Protein 8VUK (pdb70)

Structure (mmCIF, N/CA/C/O backbone):
data_8VUK
#
_entry.id   8VUK
#
_cell.length_a   25.811
_cell.length_b   27.033
_cell.length_c   30.821
_cell.angle_alpha   83.410
_cell.angle_beta   69.640
_cell.angle_gamma   71.810
#
_symmetry.space_group_name_H-M   'P 1'
#
loop_
_entity.id
_entity.type
_entity.pdbx_description
1 polymer 'EfeO-type cupredoxin-like domain-containing protein'
2 non-polymer 'MANGANESE (II) ION'
3 water water
#
loop_
_atom_site.group_PDB
_atom_site.id
_atom_site.type_symbol
_atom_site.label_atom_id
_atom_site.label_alt_id
_atom_site.label_comp_id
_atom_site.label_asym_id
_atom_site.label_entity_id
_atom_site.label_seq_id
_atom_site.pdbx_PDB_ins_code
_atom_site.Cartn_x
_atom_site.Cartn_y
_atom_site.Cartn_z
_atom_site.occupancy
_atom_site.B_iso_or_equiv
_atom_site.auth_seq_id
_atom_site.auth_comp_id
_atom_site.auth_asym_id
_atom_site.auth_atom_id
_atom_site.pdbx_PDB_model_num
ATOM 1 N N . ALA A 1 2 ? -16.16200 -8.53100 -13.73800 1.000 23.45152 44 ALA A N 1
ATOM 2 C CA . ALA A 1 2 ? -15.35000 -7.42100 -13.14300 1.000 20.47819 44 ALA A CA 1
ATOM 3 C C . ALA A 1 2 ? -15.03000 -6.39600 -14.24400 1.000 17.48677 44 ALA A C 1
ATOM 4 O O . ALA A 1 2 ? -14.38000 -6.72400 -15.23700 1.000 17.65536 44 ALA A O 1
ATOM 11 N N . GLU A 1 3 ? -15.51400 -5.16600 -14.06900 1.000 16.18330 45 GLU A N 1
ATOM 12 C CA . GLU A 1 3 ? -15.25800 -4.10700 -15.04500 1.000 15.28132 45 GLU A CA 1
ATOM 13 C C . GLU A 1 3 ? -14.32400 -3.03100 -14.52600 1.000 17.18220 45 GLU A C 1
ATOM 14 O O . GLU A 1 3 ? -14.02600 -2.08000 -15.26800 1.000 18.77791 45 GLU A O 1
ATOM 26 N N . GLU A 1 4 ? -13.79500 -3.18900 -13.35900 1.000 15.91971 46 GLU A N 1
ATOM 27 C CA . GLU A 1 4 ? -12.83800 -2.32000 -12.72900 1.000 17.70145 46 GLU A CA 1
ATOM 28 C C . GLU A 1 4 ? -11.48000 -2.98000 -12.75000 1.000 14.40248 46 GLU A C 1
ATOM 29 O O . GLU A 1 4 ? -11.40300 -4.12700 -12.33800 1.000 15.94075 46 GLU A O 1
ATOM 41 N N . PRO A 1 5 ? -10.41500 -2.31300 -13.10300 1.000 13.64079 47 PRO A N 1
ATOM 42 C CA . PRO A 1 5 ? -9.08900 -2.91900 -12.98400 1.000 14.63549 47 PRO A CA 1
ATOM 43 C C . PRO A 1 5 ? -8.76200 -3.23000 -11.52900 1.000 17.11676 47 PRO A C 1
ATOM 44 O O . PRO A 1 5 ? -9.08700 -2.45200 -10.63100 1.000 16.82243 47 PRO A O 1
ATOM 55 N N . THR A 1 6 ? -8.12600 -4.37100 -11.29900 1.000 14.68738 48 THR A N 1
ATOM 56 C CA . THR A 1 6 ? -7.76700 -4.85800 -9.96200 1.000 13.46077 48 THR A CA 1
ATOM 57 C C . THR A 1 6 ? -6.29100 -5.25300 -10.00500 1.000 13.59445 48 THR A C 1
ATOM 58 O O . THR A 1 6 ? -5.88800 -6.07200 -10.85400 1.000 18.13804 48 THR A O 1
ATOM 69 N N . PHE A 1 7 ? -5.50600 -4.71400 -9.09100 1.000 11.27347 49 PHE A N 1
ATOM 70 C CA . PHE A 1 7 ? -4.10700 -5.00400 -8.90600 1.000 10.70151 49 PHE A CA 1
ATOM 71 C C . PHE A 1 7 ? -3.91800 -5.70000 -7.59600 1.000 9.86199 49 PHE A C 1
ATOM 72 O O . PHE A 1 7 ? -4.83500 -5.74400 -6.77900 1.000 12.41540 49 PHE A O 1
ATOM 89 N N . ARG A 1 8 ? -2.70700 -6.07500 -7.29700 1.000 10.60218 50 ARG A N 1
ATOM 90 C CA . ARG A 1 8 ? -2.39900 -6.76600 -6.07600 1.000 11.85744 50 ARG A CA 1
ATOM 91 C C . ARG A 1 8 ? -1.04900 -6.33800 -5.53000 1.000 10.57586 50 ARG A C 1
ATOM 92 O O . ARG A 1 8 ? -0.08300 -6.21000 -6.26400 1.000 13.36008 50 ARG A O 1
ATOM 113 N N . LEU A 1 9 ? -0.95300 -6.09600 -4.24500 1.000 10.54837 51 LEU A N 1
ATOM 114 C CA . LEU A 1 9 ? 0.28700 -5.83400 -3.54900 1.000 10.52070 51 LEU A CA 1
ATOM 115 C C . LEU A 1 9 ? 0.37900 -6.79200 -2.37900 1.000 11.72692 51 LEU A C 1
ATOM 116 O O . LEU A 1 9 ? -0.56400 -6.90400 -1.58500 1.000 13.52907 51 LEU A O 1
ATOM 132 N N . GLU A 1 10 ? 1.55100 -7.33500 -2.15500 1.000 11.13016 52 GLU A N 1
ATOM 133 C CA . GLU A 1 10 ? 1.85100 -8.13100 -0.99200 1.000 11.51295 52 GLU A CA 1
ATOM 134 C C . GLU A 1 10 ? 2.70500 -7.30400 -0.05900 1.000 10.88321 52 GLU A C 1
ATOM 135 O O . GLU A 1 10 ? 3.73700 -6.74100 -0.46100 1.000 11.36038 52 GLU A O 1
ATOM 147 N N . PHE A 1 11 ? 2.27300 -7.26200 1.20700 1.000 10.07296 53 PHE A N 1
ATOM 148 C CA . PHE A 1 11 ? 3.03000 -6.64500 2.29300 1.000 11.51791 53 PHE A CA 1
ATOM 149 C C . PHE A 1 11 ? 3.54200 -7.74400 3.20700 1.000 9.89690 53 PHE A C 1
ATOM 150 O O . PHE A 1 11 ? 2.76500 -8.56100 3.72100 1.000 12.55703 53 PHE A O 1
ATOM 167 N N . LYS A 1 12 ? 4.84100 -7.79100 3.46600 1.000 11.69592 54 LYS A N 1
ATOM 168 C CA . LYS A 1 12 ? 5.36800 -8.83700 4.35600 1.000 13.69841 54 LYS A CA 1
ATOM 169 C C . LYS A 1 12 ? 6.49900 -8.22000 5.16800 1.000 14.99861 54 LYS A C 1
ATOM 170 O O . LYS A 1 12 ? 7.62000 -8.05500 4.66900 1.000 15.34139 54 LYS A O 1
ATOM 189 N N . ASP A 1 13 ? 6.18900 -7.88000 6.39600 1.000 12.30378 55 ASP A N 1
ATOM 190 C CA . ASP A 1 13 ? 7.16100 -7.37200 7.34100 1.000 16.55320 55 ASP A CA 1
ATOM 191 C C . ASP A 1 13 ? 7.92900 -6.18700 6.78500 1.000 16.52869 55 ASP A C 1
ATOM 192 O O . ASP A 1 13 ? 9.14400 -6.09100 6.89900 1.000 18.60668 55 ASP A O 1
ATOM 201 N N . GLY A 1 14 ? 7.20800 -5.30800 6.15600 1.000 14.21195 56 GLY A N 1
ATOM 202 C CA . GLY A 1 14 ? 7.75400 -4.07800 5.59900 1.000 16.07495 56 GLY A CA 1
ATOM 203 C C . GLY A 1 14 ? 8.15400 -4.15100 4.14700 1.000 13.91630 56 GLY A C 1
ATOM 204 O O . GLY A 1 14 ? 8.32400 -3.09900 3.51400 1.000 12.94914 56 GLY A O 1
ATOM 208 N N . VAL A 1 15 ? 8.26400 -5.34300 3.58200 1.000 12.66554 57 VAL A N 1
ATOM 209 C CA . VAL A 1 15 ? 8.64700 -5.52800 2.17200 1.000 12.98837 57 VAL A CA 1
ATOM 210 C C . VAL A 1 15 ? 7.38000 -5.52900 1.33600 1.000 11.20953 57 VAL A C 1
ATOM 211 O O . VAL A 1 15 ? 6.44400 -6.25200 1.66500 1.000 14.79779 57 VAL A O 1
ATOM 224 N N . ILE A 1 16 ? 7.35400 -4.73100 0.27400 1.000 11.10712 58 ILE A N 1
ATOM 225 C CA . ILE A 1 16 ? 6.17500 -4.56900 -0.58300 1.000 11.91699 58 ILE A CA 1
ATOM 226 C C . ILE A 1 16 ? 6.56400 -5.13800 -1.93900 1.000 11.73946 58 ILE A C 1
ATOM 227 O O . ILE A 1 16 ? 7.54100 -4.66700 -2.51400 1.000 11.25026 58 ILE A O 1
ATOM 243 N N . THR A 1 17 ? 5.74400 -6.01600 -2.48300 1.000 10.28478 59 THR A N 1
ATOM 244 C CA . THR A 1 17 ? 6.01600 -6.65400 -3.75900 1.000 10.93163 59 THR A CA 1
ATOM 245 C C . THR A 1 17 ? 4.70600 -6.68700 -4.54800 1.000 10.68777 59 THR A C 1
ATOM 246 O O . THR A 1 17 ? 3.67000 -7.21400 -4.05900 1.000 12.86962 59 THR A O 1
ATOM 257 N N . PRO A 1 18 ? 4.73700 -6.22600 -5.80300 1.000 11.37536 60 PRO A N 1
ATOM 258 C CA . PRO A 1 18 ? 5.84800 -5.52600 -6.42100 1.000 12.61567 60 PRO A CA 1
ATOM 259 C C . PRO A 1 18 ? 6.08600 -4.16400 -5.80000 1.000 14.29932 60 PRO A C 1
ATOM 260 O O . PRO A 1 18 ? 5.14900 -3.61200 -5.17200 1.000 13.97677 60 PRO A O 1
ATOM 271 N N . ASP A 1 19 ? 7.26200 -3.58800 -5.89400 1.000 12.36059 61 ASP A N 1
ATOM 272 C CA . ASP A 1 19 ? 7.54000 -2.25000 -5.39000 1.000 13.32684 61 ASP A CA 1
ATOM 273 C C . ASP A 1 19 ? 7.13100 -1.13100 -6.32100 1.000 14.80531 61 ASP A C 1
ATOM 274 O O . ASP A 1 19 ? 7.13500 0.02200 -5.92300 1.000 13.51084 61 ASP A O 1
ATOM 283 N N . ARG A 1 20 ? 6.78800 -1.45300 -7.55800 1.000 15.14692 62 ARG A N 1
ATOM 284 C CA . ARG A 1 20 ? 6.37600 -0.46500 -8.54500 1.000 17.81059 62 ARG A CA 1
ATOM 285 C C . ARG A 1 20 ? 5.12900 -1.06300 -9.18000 1.000 21.41615 62 ARG A C 1
ATOM 286 O O . ARG A 1 20 ? 5.13000 -2.24500 -9.57100 1.000 26.19423 62 ARG A O 1
ATOM 307 N N . LEU A 1 21 ? 4.05700 -0.28200 -9.24300 1.000 14.49232 63 LEU A N 1
ATOM 308 C CA . LEU A 1 21 ? 2.80900 -0.67300 -9.84400 1.000 12.32462 63 LEU A CA 1
ATOM 309 C C . LEU A 1 21 ? 2.31900 0.39600 -10.78800 1.000 13.82189 63 LEU A C 1
ATOM 310 O O . LEU A 1 21 ? 2.08600 1.52600 -10.36300 1.000 16.05024 63 LEU A O 1
ATOM 326 N N . GLU A 1 22 ? 2.22200 0.09700 -12.05300 1.000 12.85948 64 GLU A N 1
ATOM 327 C CA . GLU A 1 22 ? 1.62100 0.98800 -13.02100 1.000 13.62416 64 GLU A CA 1
ATOM 328 C C . GLU A 1 22 ? 0.113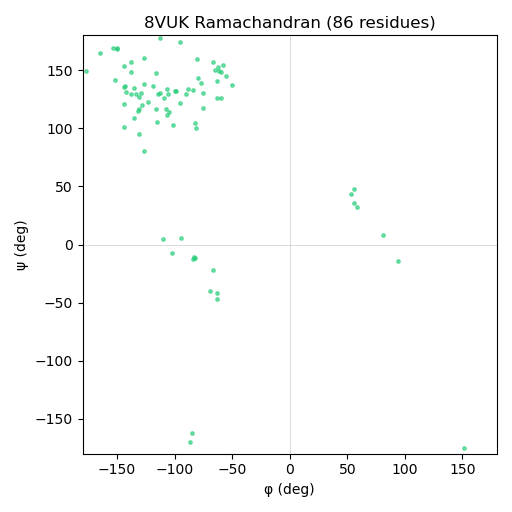00 0.80100 -13.01600 1.000 13.08571 64 GLU A C 1
ATOM 329 O O . GLU A 1 22 ? -0.37500 -0.34300 -12.93600 1.000 17.00595 64 GLU A O 1
ATOM 341 N N . VAL A 1 23 ? -0.62200 1.91200 -12.97400 1.000 11.99401 65 VAL A N 1
ATOM 342 C CA . VAL A 1 23 ? -2.08000 1.94300 -12.87800 1.000 11.50943 65 VAL A CA 1
ATOM 343 C C . VAL A 1 23 ? -2.63700 2.99700 -13.80700 1.000 11.66418 65 VAL A C 1
ATOM 344 O O . VAL A 1 23 ? -1.95300 3.96900 -14.14300 1.000 11.59970 65 VAL A O 1
ATOM 357 N N . PRO A 1 24 ? -3.90400 2.87900 -14.20500 1.000 10.99995 66 PRO A N 1
ATOM 358 C CA . PRO A 1 24 ? -4.48000 3.90700 -15.09600 1.000 13.98503 66 PRO A CA 1
ATOM 359 C C . PRO A 1 24 ? -4.84000 5.16700 -14.30800 1.000 12.44538 66 PRO A C 1
ATOM 360 O O . PRO A 1 24 ? -5.40200 5.10600 -13.20900 1.000 13.43573 66 PRO A O 1
ATOM 371 N N . ALA A 1 25 ? -4.57100 6.32600 -14.87100 1.000 14.55685 67 ALA A N 1
ATOM 372 C CA . ALA A 1 25 ? -4.95500 7.59100 -14.30100 1.000 11.88958 67 ALA A CA 1
ATOM 373 C C . ALA A 1 25 ? -6.42300 7.87700 -14.61900 1.000 11.51511 67 ALA A C 1
ATOM 374 O O . ALA A 1 25 ? -7.00600 7.29200 -15.54200 1.000 13.45221 67 ALA A O 1
ATOM 381 N N . ASN A 1 26 ? -7.00100 8.74900 -13.82700 1.000 11.57838 68 ASN A N 1
ATOM 382 C CA . ASN A 1 26 ? -8.36200 9.22700 -14.03900 1.000 14.44935 68 ASN A CA 1
ATOM 383 C C . ASN A 1 26 ? -9.34700 8.07800 -14.10500 1.000 15.30934 68 ASN A C 1
ATOM 384 O O . ASN A 1 26 ? -10.34800 8.12700 -14.82200 1.000 17.25878 68 ASN A O 1
ATOM 395 N N . THR A 1 27 ? -9.11800 7.01800 -13.30500 1.000 13.48776 69 THR A N 1
ATOM 396 C CA . THR A 1 27 ? -9.88300 5.78100 -13.36700 1.000 13.09719 69 THR A CA 1
ATOM 397 C C . THR A 1 27 ? -10.07100 5.22400 -11.96000 1.000 12.88132 69 THR A C 1
ATOM 398 O O . THR A 1 27 ? -9.11400 5.13900 -11.18800 1.000 12.51635 69 THR A O 1
ATOM 409 N N . ARG A 1 28 ? -11.27900 4.78500 -11.67300 1.000 11.91678 70 ARG A N 1
ATOM 410 C CA . ARG A 1 28 ? -11.49800 4.05300 -10.42600 1.000 11.19780 70 ARG A CA 1
ATOM 411 C C . ARG A 1 28 ? -10.94600 2.62900 -10.53800 1.000 11.10374 70 ARG A C 1
ATOM 412 O O . ARG A 1 28 ? -11.18400 1.94000 -11.52300 1.000 11.72155 70 ARG A O 1
ATOM 433 N N . PHE A 1 29 ? -10.14700 2.20800 -9.54300 1.000 11.63480 71 PHE A N 1
ATOM 434 C CA . PHE A 1 29 ? -9.57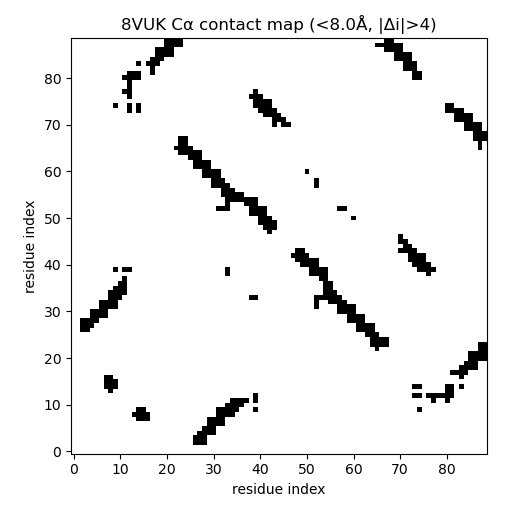000 0.87200 -9.56500 1.000 10.53613 71 PHE A 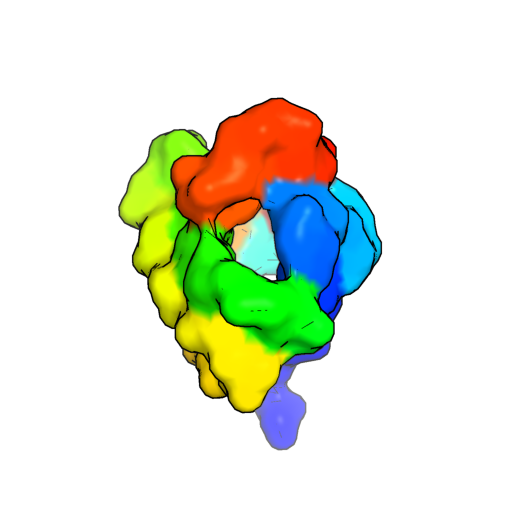CA 1
ATOM 435 C C . PHE A 1 29 ? -9.37500 0.36100 -8.16000 1.000 11.23866 71 PHE A C 1
ATOM 436 O O . PHE A 1 29 ? -9.55200 1.08900 -7.17100 1.000 10.86941 71 PHE A O 1
ATOM 453 N N . ARG A 1 30 ? -9.08200 -0.93700 -8.06900 1.000 11.07006 72 ARG A N 1
ATOM 454 C CA . ARG A 1 30 ? -8.97600 -1.65300 -6.82500 1.000 11.17159 72 ARG A CA 1
ATOM 455 C C . ARG A 1 30 ? -7.54900 -2.14700 -6.64400 1.000 10.78131 72 ARG A C 1
ATOM 456 O O . ARG A 1 30 ? -6.90800 -2.56200 -7.60900 1.000 11.39625 72 ARG A O 1
ATOM 477 N N . ILE A 1 31 ? -7.07000 -2.22500 -5.41300 1.000 12.29229 73 ILE A N 1
ATOM 478 C CA . ILE A 1 31 ? -5.82700 -2.93400 -5.10600 1.000 12.14440 73 ILE A CA 1
ATOM 479 C C . ILE A 1 31 ? -6.09600 -3.91400 -3.97000 1.000 10.97645 73 ILE A C 1
ATOM 480 O O . ILE A 1 31 ? -6.49900 -3.49400 -2.87100 1.000 12.32026 73 ILE A O 1
ATOM 496 N N . GLU A 1 32 ? -5.88600 -5.17300 -4.21400 1.000 11.42302 74 GLU A N 1
ATOM 497 C CA . GLU A 1 32 ? -5.93500 -6.21600 -3.19200 1.000 9.97427 74 GLU A CA 1
ATOM 498 C C . GLU A 1 32 ? -4.66200 -6.08600 -2.40100 1.000 10.24652 74 GLU A C 1
ATOM 499 O O . GLU A 1 32 ? -3.56500 -6.25100 -2.95200 1.000 12.89100 74 GLU A O 1
ATOM 511 N N . LEU A 1 33 ? -4.75900 -5.79600 -1.12600 1.000 10.22047 75 LEU A N 1
ATOM 512 C CA . LEU A 1 33 ? -3.62500 -5.63100 -0.24300 1.000 10.06174 75 LEU A CA 1
ATOM 513 C C . LEU A 1 33 ? -3.55300 -6.87300 0.62200 1.000 11.68911 75 LEU A C 1
ATOM 514 O O . LEU A 1 33 ? -4.41300 -7.10100 1.47700 1.000 13.00474 75 LEU A O 1
ATOM 530 N N . VAL A 1 34 ? -2.51200 -7.66400 0.45900 1.000 9.94645 76 VAL A N 1
ATOM 531 C CA . VAL A 1 34 ? -2.41000 -8.94900 1.12200 1.000 10.20621 76 VAL A CA 1
ATOM 532 C C . VAL A 1 34 ? -1.21900 -8.90500 2.06000 1.000 10.18507 76 VAL A C 1
ATOM 533 O O . VAL A 1 34 ? -0.08200 -8.70100 1.64100 1.000 12.57849 76 VAL A O 1
ATOM 546 N N . ASN A 1 35 ? -1.48000 -9.04400 3.36000 1.000 9.51375 77 ASN A N 1
ATOM 547 C CA . ASN A 1 35 ? -0.41900 -8.98200 4.37000 1.000 9.51241 77 ASN A CA 1
ATOM 548 C C . ASN A 1 35 ? -0.11400 -10.42700 4.77400 1.000 12.81161 77 ASN A C 1
ATOM 549 O O . ASN A 1 35 ? -0.87800 -11.08800 5.50500 1.000 13.08760 77 ASN A O 1
ATOM 560 N N . THR A 1 36 ? 0.99800 -10.91700 4.23100 1.000 12.01200 78 THR A N 1
ATOM 561 C CA . THR A 1 36 ? 1.52700 -12.26400 4.51900 1.000 12.98938 78 THR A CA 1
ATOM 562 C C . THR A 1 36 ? 2.55700 -12.24000 5.63200 1.000 17.53541 78 THR A C 1
ATOM 563 O O . THR A 1 36 ? 3.18100 -13.27100 5.91200 1.000 18.20259 78 THR A O 1
ATOM 574 N N . GLY A 1 37 ? 2.78500 -11.09200 6.27500 1.000 14.57358 79 GLY A N 1
ATOM 575 C CA . GLY A 1 37 ? 3.71300 -11.02500 7.39000 1.000 15.06502 79 GLY A CA 1
ATOM 576 C C . GLY A 1 37 ? 3.11200 -11.36000 8.75200 1.000 15.26433 79 GLY A C 1
ATOM 577 O O . GLY A 1 37 ? 1.95800 -11.74400 8.88900 1.000 19.03110 79 GLY A O 1
ATOM 581 N N . SER A 1 38 ? 3.89100 -11.09800 9.77300 1.000 14.19112 80 SER A N 1
ATOM 582 C CA . SER A 1 38 ? 3.47700 -11.44300 11.12500 1.000 15.61374 80 SER A CA 1
ATOM 583 C C . SER A 1 38 ? 2.96600 -10.25700 11.91900 1.000 15.09050 80 SER A C 1
ATOM 584 O O . SER A 1 38 ? 2.46700 -10.44900 13.03400 1.000 17.05695 80 SER A O 1
ATOM 592 N N . MET A 1 39 ? 3.07500 -9.01800 11.41300 1.000 14.18851 81 MET A N 1
ATOM 593 C CA A MET A 1 39 ? 2.67100 -7.80200 12.05500 0.610 14.77237 81 MET A CA 1
ATOM 594 C CA B MET A 1 39 ? 2.67400 -7.80100 12.05300 0.390 14.89915 81 MET A CA 1
ATOM 595 C C . MET A 1 39 ? 1.65400 -7.10400 11.17100 1.000 11.59338 81 MET A C 1
ATOM 596 O O . MET A 1 39 ? 1.74000 -7.21700 9.94700 1.000 12.01123 81 MET A O 1
ATOM 621 N N . PRO A 1 40 ? 0.72800 -6.34500 11.73200 1.000 11.36832 82 PRO A N 1
ATOM 622 C CA . PRO A 1 40 ? -0.11200 -5.48000 10.89200 1.000 12.12557 82 PRO A CA 1
ATOM 623 C C . PRO A 1 40 ? 0.71700 -4.51300 10.09300 1.000 10.96197 82 PRO A C 1
ATOM 624 O O . PRO A 1 40 ? 1.82500 -4.17200 10.48200 1.000 10.92354 82 PRO A O 1
ATOM 635 N N . ALA A 1 41 ? 0.14100 -4.11100 8.98500 1.000 9.62639 83 ALA A N 1
ATOM 636 C CA . ALA A 1 41 ? 0.76000 -3.19000 8.04800 1.000 10.71400 83 ALA A CA 1
ATOM 637 C C . ALA A 1 41 ? -0.21400 -2.07000 7.84400 1.000 9.84421 83 ALA A C 1
ATOM 638 O O . ALA A 1 41 ? -1.42300 -2.22000 7.98600 1.000 10.26722 83 ALA A O 1
ATOM 645 N N . GLU A 1 42 ? 0.28300 -0.94900 7.36100 1.000 9.79295 84 GLU A N 1
ATOM 646 C CA . GLU A 1 42 ? -0.55300 0.18900 6.92700 1.000 11.00166 84 GLU A CA 1
ATOM 647 C C . GLU A 1 42 ? -0.05600 0.74700 5.59900 1.000 11.29297 84 GLU A C 1
ATOM 648 O O . GLU A 1 42 ? 0.99600 1.38200 5.56700 1.000 11.66693 84 GLU A O 1
ATOM 660 N N . PHE A 1 43 ? -0.80700 0.53300 4.52900 1.000 9.85890 85 PHE A N 1
ATOM 661 C CA . PHE A 1 43 ? -0.52800 1.25600 3.30000 1.000 9.67753 85 PHE A CA 1
ATOM 662 C C . PHE A 1 43 ? -0.66100 2.73300 3.58200 1.000 11.26501 85 PHE A C 1
ATOM 663 O O . PHE A 1 43 ? -1.67100 3.17400 4.13700 1.000 11.03551 85 PHE A O 1
ATOM 680 N N . GLU A 1 44 ? 0.35800 3.51200 3.26700 1.000 11.18623 86 GLU A N 1
ATOM 681 C CA . GLU A 1 44 ? 0.26200 4.94400 3.43200 1.000 11.11743 86 GLU A CA 1
ATOM 682 C C . GLU A 1 44 ? 0.95900 5.65200 2.29300 1.000 11.90222 86 GLU A C 1
ATOM 683 O O . GLU A 1 44 ? 2.09000 5.33000 1.91800 1.000 11.05333 86 GLU A O 1
ATOM 695 N N . SER A 1 45 ? 0.27900 6.61600 1.70100 1.000 13.05132 87 SER A N 1
ATOM 696 C CA . SER A 1 45 ? 0.85600 7.55900 0.76100 1.000 12.35243 87 SER A CA 1
ATOM 697 C C . SER A 1 45 ? 0.62900 8.97800 1.25300 1.000 13.97714 87 SER A C 1
ATOM 698 O O . SER A 1 45 ? -0.51800 9.36900 1.47500 1.000 16.26931 87 SER A O 1
ATOM 706 N N . LEU A 1 46 ? 1.72200 9.69300 1.42200 1.000 13.04707 88 LEU A N 1
ATOM 707 C CA . LEU A 1 46 ? 1.60700 11.08100 1.89000 1.000 15.04279 88 LEU A CA 1
ATOM 708 C C . LEU A 1 46 ? 0.84600 11.93200 0.88300 1.000 16.12441 88 LEU A C 1
ATOM 709 O O . LEU A 1 46 ? -0.09800 12.65300 1.22800 1.000 18.89999 88 LEU A O 1
ATOM 725 N N . GLU A 1 47 ? 1.22100 11.80300 -0.37000 1.000 15.50200 89 GLU A N 1
ATOM 726 C CA . GLU A 1 47 ? 0.68500 12.67300 -1.41400 1.000 24.63685 89 GLU A CA 1
ATOM 727 C C . GLU A 1 47 ? -0.81400 12.46000 -1.54800 1.000 29.63979 89 GLU A C 1
ATOM 728 O O . GLU A 1 47 ? -1.59400 13.41800 -1.66500 1.000 28.32660 89 GLU A O 1
ATOM 740 N N . LEU A 1 48 ? -1.24400 11.20100 -1.48700 1.000 23.35578 90 LEU A N 1
ATOM 741 C CA . LEU A 1 48 ? -2.64100 10.87600 -1.71000 1.000 27.64941 90 LEU A CA 1
ATOM 742 C C . LEU A 1 48 ? -3.49000 11.05000 -0.46200 1.000 27.54976 90 LEU A C 1
ATOM 743 O O . LEU A 1 48 ? -4.71700 11.03700 -0.56300 1.000 29.53099 90 LEU A O 1
ATOM 759 N N . ARG A 1 49 ? -2.89100 11.24400 0.71300 1.000 21.94462 91 ARG A N 1
ATOM 760 C CA . ARG A 1 49 ? -3.62800 11.33700 1.94700 1.000 27.91736 91 ARG A CA 1
ATOM 761 C C . ARG A 1 49 ? -4.45000 10.08100 2.20300 1.000 28.90725 91 ARG A C 1
ATOM 762 O O . ARG A 1 49 ? -5.52200 10.15800 2.81100 1.000 27.10919 91 ARG A O 1
ATOM 783 N N . LYS A 1 50 ? -3.93500 8.93500 1.75100 1.000 22.69940 92 LYS A N 1
ATOM 784 C CA . LYS A 1 50 ? -4.61500 7.64000 1.85600 1.000 19.58778 92 LYS A CA 1
ATOM 785 C C . LYS A 1 50 ? -3.83800 6.74300 2.82300 1.000 18.88636 92 LYS A C 1
ATOM 786 O O . LYS A 1 50 ? -2.61800 6.54500 2.63900 1.000 20.83678 92 LYS A O 1
ATOM 805 N N . GLU A 1 51 ? -4.53700 6.14100 3.77900 1.000 19.81671 93 GLU A N 1
ATOM 806 C CA . GLU A 1 51 ? -3.98600 5.18400 4.73900 1.000 19.17441 93 GLU A CA 1
ATOM 807 C C . GLU A 1 51 ? -4.96200 4.02100 4.83800 1.000 19.72257 93 GLU A C 1
ATOM 808 O O . GLU A 1 51 ? -6.18500 4.22800 4.88000 1.000 19.58091 93 GLU A O 1
ATOM 820 N N . LYS A 1 52 ? -4.44800 2.78400 4.80400 1.000 14.05298 94 LYS A N 1
ATOM 821 C CA . LYS A 1 52 ? -5.30500 1.61200 4.98600 1.000 14.09338 94 LYS A CA 1
ATOM 822 C C . LYS A 1 52 ? -4.56000 0.52500 5.76800 1.000 11.79910 94 LYS A C 1
ATOM 823 O O . LYS A 1 52 ? -3.51800 0.04200 5.28400 1.000 12.27026 94 LYS A O 1
ATOM 842 N N . VAL A 1 53 ? -5.07500 0.11800 6.89100 1.000 12.22759 95 VAL A N 1
ATOM 843 C CA . VAL A 1 53 ? -4.49200 -0.94800 7.68300 1.000 11.63064 95 VAL A CA 1
ATOM 844 C C . VAL A 1 53 ? -4.86000 -2.30700 7.12100 1.000 12.77385 95 VAL A C 1
ATOM 845 O O . VAL A 1 53 ? -5.98300 -2.51300 6.65900 1.000 14.89489 95 VAL A O 1
ATOM 858 N N . ILE A 1 54 ? -3.90700 -3.21100 7.20700 1.000 10.35083 96 ILE A N 1
ATOM 859 C CA . ILE A 1 54 ? -4.11000 -4.62800 6.89700 1.000 13.33001 96 ILE A CA 1
ATOM 860 C C . ILE A 1 54 ? -3.51900 -5.44700 8.02500 1.000 9.30014 96 ILE A C 1
ATOM 861 O O . ILE A 1 54 ? -2.31800 -5.42100 8.26600 1.000 9.83632 96 ILE A O 1
ATOM 877 N N . ALA A 1 55 ? -4.36300 -6.17900 8.75700 1.000 12.02551 97 ALA A N 1
ATOM 878 C CA . ALA A 1 55 ? -3.89500 -7.05300 9.83200 1.000 12.85232 97 ALA A CA 1
ATOM 879 C C . ALA A 1 55 ? -2.98900 -8.15500 9.27400 1.000 11.60261 97 ALA A C 1
ATOM 880 O O . ALA A 1 55 ? -3.03400 -8.49000 8.06700 1.000 11.72465 97 ALA A O 1
ATOM 887 N N . ALA A 1 56 ? -2.06800 -8.65900 10.11000 1.000 11.63580 98 ALA A N 1
ATOM 888 C CA . ALA A 1 56 ? -1.19800 -9.74600 9.68700 1.000 11.41071 98 ALA A CA 1
ATOM 889 C C . ALA A 1 56 ? -2.07800 -10.90300 9.21500 1.000 13.21484 98 ALA A C 1
ATOM 890 O O . ALA A 1 56 ? -3.16300 -11.16700 9.77300 1.000 13.71851 98 ALA A O 1
ATOM 897 N N . GLN A 1 57 ? -1.60600 -11.60800 8.20200 1.000 13.55953 99 GLN A N 1
ATOM 898 C CA . GLN A 1 57 ? -2.26400 -12.80600 7.71400 1.000 11.85063 99 GLN A CA 1
ATOM 899 C C . GLN A 1 57 ? -3.71700 -12.53200 7.32700 1.000 16.52748 99 GLN A C 1
ATOM 900 O O . GLN A 1 57 ? -4.66100 -13.29800 7.62700 1.000 16.45236 99 GLN A O 1
ATOM 914 N N . SER A 1 58 ? -3.89200 -11.45700 6.56400 1.000 14.09568 100 SER A N 1
ATOM 915 C CA . SER A 1 58 ? -5.20400 -10.99600 6.20900 1.000 13.45426 100 SER A CA 1
ATOM 916 C C . SER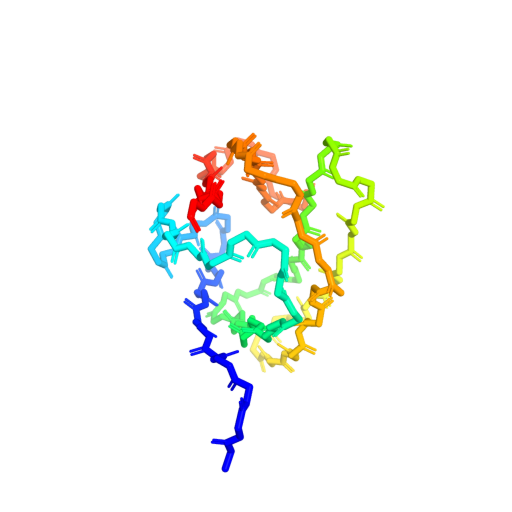 A 1 58 ? -5.07700 -10.24600 4.88800 1.000 12.86898 100 SER A C 1
ATOM 917 O O . SER A 1 58 ? -3.97800 -9.94400 4.43700 1.000 14.17157 100 SER A O 1
ATOM 925 N N . GLU A 1 59 ? -6.22700 -9.94400 4.30600 1.000 12.95911 101 GLU A N 1
ATOM 926 C CA . GLU A 1 59 ? -6.29000 -9.18500 3.07100 1.000 15.12513 101 GLU A CA 1
ATOM 927 C C . GLU A 1 59 ? -7.41000 -8.16700 3.16700 1.000 17.37529 101 GLU A C 1
ATOM 928 O O . GLU A 1 59 ? -8.44200 -8.40300 3.82700 1.000 20.21628 101 GLU A O 1
ATOM 940 N N . THR A 1 60 ? -7.21800 -7.03200 2.49900 1.000 16.93130 102 THR A N 1
ATOM 941 C CA . THR A 1 60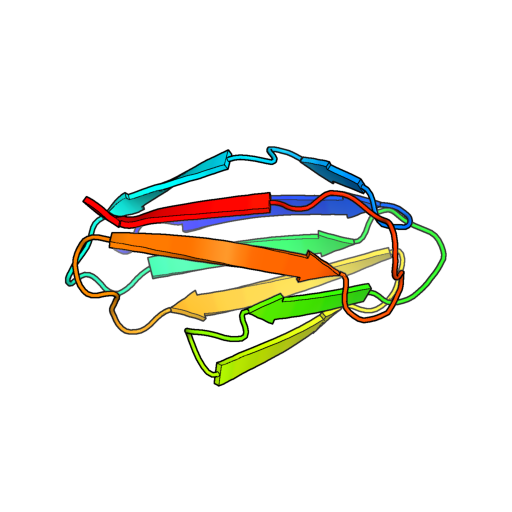 ? -8.32000 -6.09300 2.29400 1.000 17.14548 102 THR A CA 1
ATOM 942 C C . THR A 1 60 ? -8.15600 -5.47900 0.92700 1.000 15.79675 102 THR A C 1
ATOM 943 O O . THR A 1 60 ? -7.07300 -5.57700 0.34000 1.000 17.48988 102 THR A O 1
ATOM 954 N N . VAL A 1 61 ? -9.24800 -5.05900 0.34200 1.000 15.95417 103 VAL A N 1
ATOM 955 C CA . VAL A 1 61 ? -9.24600 -4.44900 -0.98600 1.000 14.95640 103 VAL A CA 1
ATOM 956 C C . VAL A 1 61 ? -9.48200 -2.95600 -0.92700 1.000 19.33111 103 VAL A C 1
ATOM 957 O O . VAL A 1 61 ? -10.61300 -2.53300 -0.64200 1.000 24.48306 103 VAL A O 1
ATOM 970 N N . MET A 1 62 ? -8.45400 -2.16500 -1.26700 1.000 14.38811 104 MET A N 1
ATOM 971 C CA . MET A 1 62 ? -8.49300 -0.72200 -1.22900 1.000 15.96591 104 MET A CA 1
ATOM 972 C C . MET A 1 62 ? -9.00800 -0.21000 -2.56800 1.000 14.20222 104 MET A C 1
ATOM 973 O O . MET A 1 62 ? -8.60600 -0.69900 -3.63000 1.000 15.79919 104 MET A O 1
ATOM 987 N N . VAL A 1 63 ? -9.92100 0.72600 -2.52900 1.000 12.56896 105 VAL A N 1
ATOM 988 C CA . VAL A 1 63 ? -10.43600 1.38300 -3.72500 1.000 13.37983 105 VAL A CA 1
ATOM 989 C C . VAL A 1 63 ? -9.73600 2.71100 -3.86800 1.000 12.75213 105 VAL A C 1
ATOM 990 O O . VAL A 1 63 ? -9.61600 3.47600 -2.91300 1.000 16.17869 105 VAL A O 1
ATOM 1003 N N . ILE A 1 64 ? -9.25400 2.99100 -5.05100 1.000 12.50437 106 ILE A N 1
ATOM 1004 C CA . ILE A 1 64 ? -8.72300 4.27700 -5.45200 1.000 13.88592 106 ILE A CA 1
ATOM 1005 C C . ILE A 1 64 ? -9.73800 4.89100 -6.38700 1.000 13.66722 106 ILE A C 1
ATOM 1006 O O . ILE A 1 64 ? -10.00000 4.35700 -7.46400 1.000 13.06761 106 ILE A O 1
ATOM 1022 N N . ARG A 1 65 ? -10.30800 6.02900 -5.98600 1.000 13.81378 107 ARG A N 1
ATOM 1023 C CA . ARG A 1 65 ? -11.39200 6.61600 -6.78100 1.000 14.59214 107 ARG A CA 1
ATOM 1024 C C . ARG A 1 65 ? -10.90000 7.15800 -8.09900 1.000 16.15549 107 ARG A C 1
ATOM 1025 O O . ARG A 1 65 ? -11.58300 7.01100 -9.12500 1.000 17.57087 107 ARG A O 1
ATOM 1046 N N . THR A 1 66 ? -9.74000 7.79300 -8.07900 1.000 13.75603 108 THR A N 1
ATOM 1047 C CA . THR A 1 66 ? -9.10700 8.36500 -9.26000 1.000 13.36938 108 THR A CA 1
ATOM 1048 C C . THR A 1 66 ? -7.74800 8.94000 -8.86700 1.000 15.46313 108 THR A C 1
ATOM 1049 O O . THR A 1 66 ? -7.59800 9.45500 -7.75000 1.000 18.15143 108 THR A O 1
ATOM 1060 N N . LEU A 1 67 ? -6.79700 8.91900 -9.78300 1.000 12.80057 109 LEU A N 1
ATOM 1061 C CA . LEU A 1 67 ? -5.47900 9.47800 -9.58200 1.000 14.58054 109 LEU A CA 1
ATOM 1062 C C . LEU A 1 67 ? -5.20300 10.39200 -10.76500 1.000 14.17916 109 LEU A C 1
ATOM 1063 O O . LEU A 1 67 ? -5.31800 9.98400 -11.91900 1.000 15.78899 109 LEU A O 1
ATOM 1079 N N . ASP A 1 68 ? -4.76700 11.63000 -10.50400 1.000 15.06433 110 ASP A N 1
ATOM 1080 C CA . ASP A 1 68 ? -4.22000 12.38100 -11.63400 1.000 17.01566 110 ASP A CA 1
ATOM 1081 C C . ASP A 1 68 ? -2.94200 11.70200 -12.14100 1.000 16.70381 110 ASP A C 1
ATOM 1082 O O . ASP A 1 68 ? -2.19600 11.09800 -11.35700 1.000 15.27917 110 ASP A O 1
ATOM 1091 N N . PRO A 1 69 ? -2.60900 11.81100 -13.44400 1.000 14.51805 111 PRO A N 1
ATOM 1092 C CA . PRO A 1 69 ? -1.34100 11.27600 -13.92600 1.000 13.63051 111 PRO A CA 1
ATOM 1093 C C . PRO A 1 69 ? -0.18600 11.76200 -13.06600 1.000 17.09566 111 PRO A C 1
ATOM 1094 O O . PRO A 1 69 ? -0.14100 12.93400 -12.65800 1.000 16.40759 111 PRO A O 1
ATOM 1105 N N . GLY A 1 70 ? 0.73200 10.87000 -12.74300 1.000 15.52702 112 GLY A N 1
ATOM 1106 C CA . GLY A 1 70 ? 1.82800 11.23000 -11.85300 1.000 16.31334 112 GLY A CA 1
ATOM 1107 C C . GLY A 1 70 ? 2.29200 10.00400 -11.09300 1.000 14.90224 112 GLY A C 1
ATOM 1108 O O . GLY A 1 70 ? 1.86900 8.89300 -11.36500 1.000 15.25126 112 GLY A O 1
ATOM 1112 N N . GLU A 1 71 ? 3.21300 10.21500 -10.19000 1.000 12.36651 113 GLU A N 1
ATOM 1113 C CA . GLU A 1 71 ? 3.83500 9.17200 -9.40300 1.000 12.68737 113 GLU A CA 1
ATOM 1114 C C . GLU A 1 71 ? 3.57300 9.37400 -7.92500 1.000 14.17211 113 GLU A C 1
ATOM 1115 O O . GLU A 1 71 ? 3.62300 10.50800 -7.41500 1.000 14.56645 113 GLU A O 1
ATOM 1127 N N . TYR A 1 72 ? 3.23300 8.29000 -7.22400 1.000 11.61145 114 TYR A N 1
ATOM 1128 C CA . TYR A 1 72 ? 2.74000 8.36800 -5.85500 1.000 11.00259 114 TYR A CA 1
ATOM 1129 C C . TYR A 1 72 ? 3.50100 7.39000 -4.98200 1.000 11.70633 114 TYR A C 1
ATOM 1130 O O . TYR A 1 72 ? 3.16800 6.19500 -4.93600 1.000 10.74978 114 TYR A O 1
ATOM 1148 N N . PRO A 1 73 ? 4.55000 7.85200 -4.29300 1.000 11.88768 115 PRO A N 1
ATOM 1149 C CA . PRO A 1 73 ? 5.24700 6.94400 -3.38300 1.000 13.73826 115 PRO A CA 1
ATOM 1150 C C . PRO A 1 73 ? 4.33500 6.44600 -2.29000 1.000 11.14778 115 PRO A C 1
ATOM 1151 O O . PRO A 1 73 ? 3.46200 7.18200 -1.81900 1.000 12.15617 115 PRO A O 1
ATOM 1162 N N . PHE A 1 74 ? 4.57200 5.23500 -1.79900 1.000 10.87149 116 PHE A N 1
ATOM 1163 C CA . PHE A 1 74 ? 3.83500 4.68000 -0.66400 1.000 10.25673 116 PHE A CA 1
ATOM 1164 C C . PHE A 1 74 ? 4.73400 3.72400 0.07900 1.000 11.11915 116 PHE A C 1
ATOM 1165 O O . PHE A 1 74 ? 5.75000 3.24100 -0.44400 1.000 11.54300 116 PHE A O 1
ATOM 1182 N N . PHE A 1 75 ? 4.29400 3.31900 1.25400 1.000 10.52134 117 PHE A N 1
ATOM 1183 C CA . PHE A 1 75 ? 5.13700 2.54900 2.15700 1.000 11.01680 117 PHE A CA 1
ATOM 1184 C C . PHE A 1 75 ? 4.24400 1.93400 3.22500 1.000 10.27163 117 PHE A C 1
ATOM 1185 O O . PHE A 1 75 ? 3.04200 2.21100 3.28700 1.000 11.55718 117 PHE A O 1
ATOM 1202 N N . ASP A 1 76 ? 4.76500 0.97400 3.93500 1.000 10.38948 118 ASP A N 1
ATOM 1203 C CA . ASP A 1 76 ? 4.13900 0.39600 5.13200 1.000 11.03063 118 ASP A CA 1
ATOM 1204 C C . ASP A 1 76 ? 4.47000 1.31500 6.30900 1.000 9.55800 118 ASP A C 1
ATOM 1205 O O . ASP A 1 76 ? 5.58700 1.30700 6.83600 1.000 11.03030 118 ASP A O 1
ATOM 1214 N N . ASP A 1 77 ? 3.50200 2.09500 6.75200 1.000 10.28071 119 ASP A N 1
ATOM 1215 C CA . ASP A 1 77 ? 3.71200 3.09900 7.79000 1.000 12.48051 119 ASP A CA 1
ATOM 1216 C C . ASP A 1 77 ? 4.02600 2.42500 9.10700 1.000 13.43201 119 ASP A C 1
ATOM 1217 O O . ASP A 1 77 ? 4.57900 3.12500 9.99900 1.000 15.47502 119 ASP A O 1
ATOM 1226 N N . PHE A 1 78 ? 3.64900 1.16400 9.28000 1.000 11.09332 120 PHE A N 1
ATOM 1227 C CA . PHE A 1 78 ? 3.87000 0.47100 10.55000 1.000 10.94217 120 PHE A CA 1
ATOM 1228 C C . PHE A 1 78 ? 5.26300 -0.12700 10.65200 1.000 15.93314 120 PHE A C 1
ATOM 1229 O O . PHE A 1 78 ? 5.67900 -0.56500 11.73600 1.000 17.95900 120 PHE A O 1
ATOM 1246 N N . HIS A 1 79 ? 5.99100 -0.18200 9.54400 1.000 13.16201 121 HIS A N 1
ATOM 1247 C CA . HIS A 1 79 ? 7.35100 -0.71500 9.48600 1.000 13.44744 121 HIS A CA 1
ATOM 1248 C C . HIS A 1 79 ? 8.24800 0.33800 8.83700 1.000 15.70674 121 HIS A C 1
ATOM 1249 O O . HIS A 1 79 ? 8.54900 0.24500 7.65300 1.000 16.39767 121 HIS A O 1
ATOM 1263 N N . PRO A 1 80 ? 8.68500 1.34000 9.57500 1.000 16.24747 122 PRO A N 1
ATOM 1264 C CA . PRO A 1 80 ? 9.60100 2.32100 8.99800 1.000 20.23104 122 PRO A CA 1
ATOM 1265 C C . PRO A 1 80 ? 10.88200 1.65000 8.53000 1.000 17.45373 122 PRO A C 1
ATOM 1266 O O . PRO A 1 80 ? 11.36400 0.65200 9.06300 1.000 19.75689 122 PRO A O 1
ATOM 1277 N N . GLY A 1 81 ? 11.44500 2.21700 7.48300 1.000 17.89817 123 GLY A N 1
ATOM 1278 C CA . GLY A 1 81 ? 12.62700 1.63600 6.88500 1.000 21.45884 123 GLY A CA 1
ATOM 1279 C C . GLY A 1 81 ? 12.38400 0.47400 5.95200 1.000 16.23310 123 GLY A C 1
ATOM 1280 O O . GLY A 1 81 ? 13.36100 -0.17700 5.52500 1.000 23.52787 123 GLY A O 1
ATOM 1284 N N . GLY A 1 82 ? 11.13300 0.18200 5.61200 1.000 15.97594 124 GLY A N 1
ATOM 1285 C CA . GLY A 1 82 ? 10.80700 -0.89200 4.68700 1.000 16.75792 124 GLY A CA 1
ATOM 1286 C C . GLY A 1 82 ? 10.88200 -0.42100 3.23800 1.000 14.64209 124 GLY A C 1
ATOM 1287 O O . GLY A 1 82 ? 11.49300 0.60900 2.92000 1.000 17.05440 124 GLY A O 1
ATOM 1291 N N . THR A 1 83 ? 10.25200 -1.19700 2.34200 1.000 13.47550 125 THR A N 1
ATOM 1292 C CA . THR A 1 83 ? 10.32300 -0.84000 0.92100 1.000 12.85452 125 THR A CA 1
ATOM 1293 C C . THR A 1 83 ? 9.66800 0.51300 0.64000 1.000 14.16043 125 THR A C 1
ATOM 1294 O O . THR A 1 83 ? 8.46800 0.67200 0.90300 1.000 13.15768 125 THR A O 1
ATOM 1305 N N . PRO A 1 84 ? 10.35400 1.45300 0.00700 1.000 13.50072 126 PRO A N 1
ATOM 1306 C CA . PRO A 1 84 ? 9.69500 2.63300 -0.55700 1.000 14.30956 126 PRO A CA 1
ATOM 1307 C C . PRO A 1 84 ? 9.09300 2.26400 -1.90700 1.000 12.52869 126 PRO A C 1
ATOM 1308 O O . PRO A 1 84 ? 9.83700 2.20000 -2.92200 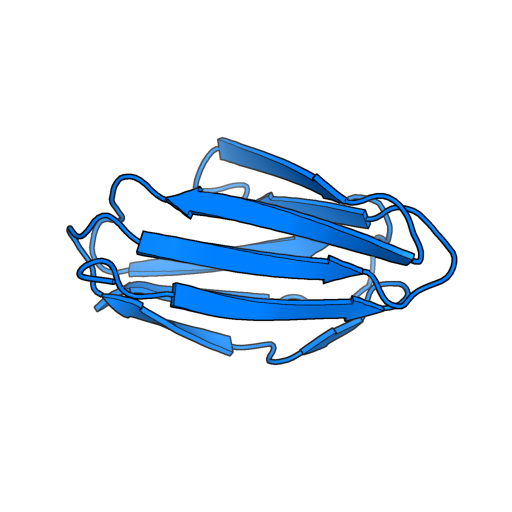1.000 17.22596 126 PRO A O 1
ATOM 1319 N N . ALA A 1 85 ? 7.81700 2.00300 -1.99400 1.000 11.80542 127 ALA A N 1
ATOM 1320 C CA . ALA A 1 85 ? 7.12700 1.57300 -3.20400 1.000 11.34484 127 ALA A CA 1
ATOM 1321 C C . ALA A 1 85 ? 6.51900 2.75100 -3.91800 1.000 10.89709 127 ALA A C 1
ATOM 1322 O O . ALA A 1 85 ? 6.54800 3.86800 -3.44000 1.000 10.85858 127 ALA A O 1
ATOM 1329 N N . ILE A 1 86 ? 5.95500 2.48800 -5.12300 1.000 11.80420 128 ILE A N 1
ATOM 1330 C CA . ILE A 1 86 ? 5.39800 3.59900 -5.89200 1.000 10.45135 128 ILE A CA 1
ATOM 1331 C C . ILE A 1 86 ? 4.27100 3.14700 -6.78600 1.000 10.23354 128 ILE A C 1
ATOM 1332 O O . ILE A 1 86 ? 4.34000 2.07400 -7.40600 1.000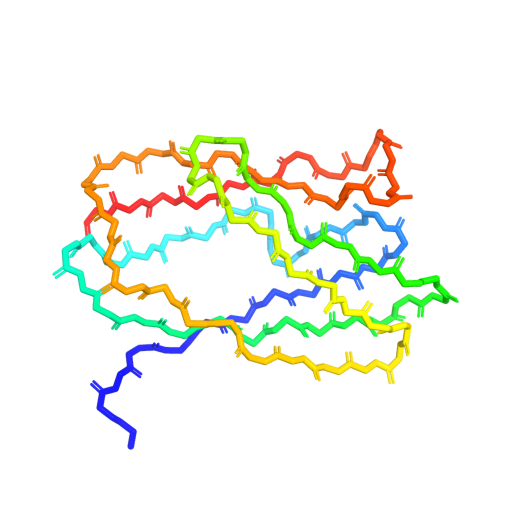 10.89434 128 ILE A O 1
ATOM 1348 N N . LEU A 1 87 ? 3.23000 3.97400 -6.90900 1.000 9.78081 129 LEU A N 1
ATOM 1349 C CA . LEU A 1 87 ? 2.19600 3.84500 -7.92500 1.000 9.96448 129 LEU A CA 1
ATOM 1350 C C . LEU A 1 87 ? 2.51600 4.80700 -9.04500 1.000 12.02702 129 LEU A C 1
ATOM 1351 O O . LEU A 1 87 ? 2.76000 5.97700 -8.77300 1.000 13.79770 129 LEU A O 1
ATOM 1367 N N . ILE A 1 88 ? 2.47600 4.36500 -10.29100 1.000 12.82568 130 ILE A N 1
ATOM 1368 C CA . ILE A 1 88 ? 2.75200 5.20900 -11.45500 1.000 12.89242 130 ILE A CA 1
ATOM 1369 C C . ILE A 1 88 ? 1.44600 5.27800 -12.22800 1.000 12.04627 130 ILE A C 1
ATOM 1370 O O . ILE A 1 88 ? 1.04300 4.28100 -12.83000 1.000 14.16645 130 ILE A O 1
ATOM 1386 N N . ALA A 1 89 ? 0.76900 6.40400 -12.15700 1.000 12.37252 131 ALA A N 1
ATOM 1387 C CA . ALA A 1 89 ? -0.55000 6.56400 -12.76800 1.000 13.79270 131 ALA A CA 1
ATOM 1388 C C . ALA A 1 89 ? -0.32800 7.18500 -14.14300 1.000 13.28475 131 ALA A C 1
ATOM 1389 O O . ALA A 1 89 ? 0.21500 8.28300 -14.25200 1.000 14.85759 131 ALA A O 1
ATOM 1396 N N . LYS A 1 90 ? -0.77500 6.51700 -15.19200 1.000 14.90652 132 LYS A N 1
ATOM 1397 C CA . LYS A 1 90 ? -0.57100 7.04900 -16.54400 1.000 22.05328 132 LYS A CA 1
ATOM 1398 C C . LYS A 1 90 ? -1.65100 6.53700 -17.48100 1.000 26.68307 132 LYS A C 1
ATOM 1399 O O . LYS A 1 90 ? -2.69600 6.00700 -17.05100 1.000 20.31894 132 LYS A O 1
#

Nearest PDB structures (foldseek):
  4hcf-assembly2_B  TM=9.207E-01  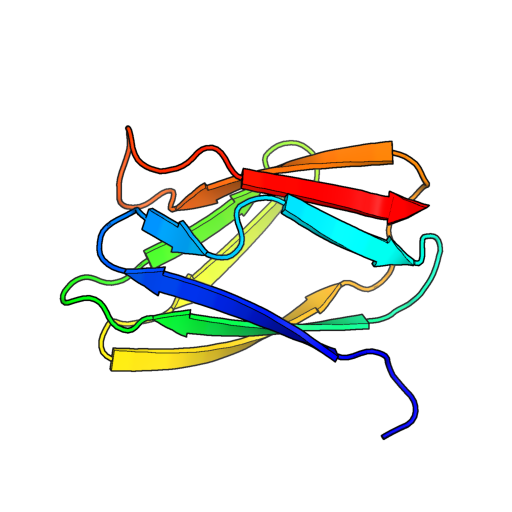e=1.334E-07  Bacillus anthracis str. Ames
  5tk2-assembly3_C  TM=9.302E-01  e=5.308E-07  Bacillus anthracis str. Ames
  1iby-assembly1_C  TM=8.195E-01  e=5.402E-06  Nitrosomonas europaea
  2mry-assembly1_A  TM=8.501E-01  e=1.406E-04  Streptococcus pneumoniae D39
  4f2f-assembly1_A  TM=8.181E-01  e=5.293E-04  Streptococcus pneumoniae D39

Radius of gyration: 12.08 Å; Cα contacts (8 Å, |Δi|>4): 234; chains: 1; bounding box: 28×26×29 Å

Solvent-accessible surface area: 5166 Å² total; per-residue (Å²): 144,186,56,49,52,49,153,0,69,2,105,66,1,86,4,82,56,77,125,20,78,6,42,15,107,44,122,0,70,0,35,0,38,2,42,4,95,110,63,3,20,0,18,1,123,96,44,216,70,107,47,77,3,56,28,133,47,87,36,47,2,51,7,194,77,5,99,88,30,111,29,55,1,61,7,60,89,70,114,86,27,28,117,2,43,0,19,3,173

Secondary structure (DSSP, 8-state):
--S-EEEEEEETTEEESSEEEE-TTS-EEEEEEE-SSS-EEEEETTTTEEEEE-TTEEEEEEE----SEEEEEEETTSTTS--EEEEE-

Sequence (89 aa):
AEEPTFRLEFKDGVITPDRLEVPANTRFRIELVNTGSMMPAEFESLELRKEKVIAAQSETVMVIRTLDPGEYPFFDDFHPGGTPAILIAK

B-factor: mean 19.81, std 8.12, range [7.76, 55.31]

InterPro domains:
  IPR008972 Cupredoxin [G3DSA:2.60.40.420] (37-130)
  IPR008972 Cupredoxin [SSF49503] (33-125)
  IPR028096 EfeO-type cupredoxin-like domain [PF13473] (32-130)

Foldseek 3Di:
DPAAEAEWEAALWEIPPQEAEAAAFGKHKYKYAYQYDAKWWKDWPVVRDIDIAGHRGIDMDIDHGHHADKIWITGPVRPPGRGGMYGHD

Organism: Brucella abortus (strain 2308) (NCBI:txid359391)